Protein AF-A0A292PXC6-F1 (afdb_monomer)

Organism: NCBI:txid59557

Foldseek 3Di:
DPDPPCVQFQEFEDALVGLPDTPDTDHAPFQQALLNVVVVCVVFKDFPPWDKWKAFDPVRDTRDNDPGGDDRGYIYIDTPGDIDTDPDDDDDDDPQDPPPPPCPVQFVVCCVVPCADNVRRHHNDPVCVVVVHQVPDDRDDPDRPVCVVVCVVVPVD

Nearest PDB structures (foldseek):
  5ifs-assembly1_C  TM=7.364E-01  e=9.978E-01  Homo sapiens
  7oat-assembly1_A  TM=6.076E-01  e=1.133E+00  Homo sapiens

Secondary structure (DSSP, 8-state):
----TTTT--EEEEETTSTTSEEEEE--SS--BHHHHHHHHHHHEE--SSPPEEEETTT-PBP-S-SSBPPSEEEEEE-SSPPEE--PPP--------TTSTHHHHHHHHHHHHSB-TTT--B--HHHHHTT--TT-----SS-GGGHHHHHHTT--

Radius of gyration: 18.82 Å; Cα contacts (8 Å, |Δi|>4): 204; chains: 1; bounding box: 43×42×44 Å

Structure (mmCIF, N/CA/C/O backbone):
data_AF-A0A292PXC6-F1
#
_entry.id   AF-A0A292PXC6-F1
#
loop_
_atom_site.group_PDB
_atom_site.id
_atom_site.type_symbol
_atom_site.label_atom_id
_atom_site.label_alt_id
_atom_site.label_comp_id
_atom_site.label_asym_id
_atom_site.label_entity_id
_atom_site.label_seq_id
_atom_site.pdbx_PDB_ins_code
_atom_site.Cartn_x
_atom_site.Cartn_y
_atom_site.Cartn_z
_atom_site.occupancy
_atom_site.B_iso_or_equiv
_atom_site.auth_seq_id
_atom_site.auth_comp_id
_atom_site.auth_asym_id
_atom_site.auth_atom_id
_atom_site.pdbx_PDB_model_num
ATOM 1 N N . MET A 1 1 ? 25.289 -0.646 10.923 1.00 43.00 1 MET A N 1
ATOM 2 C CA . MET A 1 1 ? 24.047 -0.211 11.601 1.00 43.00 1 MET A CA 1
ATOM 3 C C . MET A 1 1 ? 22.875 -0.544 10.698 1.00 43.00 1 MET A C 1
ATOM 5 O O . MET A 1 1 ? 22.881 -0.114 9.553 1.00 43.00 1 MET A O 1
ATOM 9 N N . SER A 1 2 ? 21.912 -1.340 11.165 1.00 51.19 2 SER A N 1
ATOM 10 C CA . SER A 1 2 ? 20.653 -1.527 10.437 1.00 51.19 2 SER A CA 1
ATOM 11 C C . SER A 1 2 ? 19.931 -0.183 10.399 1.00 51.19 2 SER A C 1
ATOM 13 O O . SER A 1 2 ? 19.601 0.339 11.462 1.00 51.19 2 SER A O 1
ATOM 15 N N . LEU A 1 3 ? 19.686 0.386 9.214 1.00 58.81 3 LEU A N 1
ATOM 16 C CA . LEU A 1 3 ? 18.742 1.500 9.110 1.00 58.81 3 LEU A CA 1
ATOM 17 C C . LEU A 1 3 ? 17.415 1.054 9.726 1.00 58.81 3 LEU A C 1
ATOM 19 O O . LEU A 1 3 ? 16.956 -0.065 9.478 1.00 58.81 3 LEU A O 1
ATOM 23 N N . ASN A 1 4 ? 16.808 1.915 10.541 1.00 68.38 4 ASN A N 1
ATOM 24 C CA . ASN A 1 4 ? 15.482 1.641 11.063 1.00 68.38 4 ASN A CA 1
ATOM 25 C C . ASN A 1 4 ? 14.496 1.610 9.882 1.00 68.38 4 ASN A C 1
ATOM 27 O O . ASN A 1 4 ? 14.115 2.645 9.336 1.00 68.38 4 ASN A O 1
ATOM 31 N N . ARG A 1 5 ? 14.099 0.396 9.480 1.00 66.06 5 ARG A N 1
ATOM 32 C CA . ARG A 1 5 ? 13.238 0.132 8.317 1.00 66.06 5 ARG A CA 1
ATOM 33 C C . ARG A 1 5 ? 11.820 0.699 8.475 1.00 66.06 5 ARG A C 1
ATOM 35 O O . ARG A 1 5 ? 11.048 0.660 7.519 1.00 66.06 5 ARG A O 1
ATOM 42 N N . SER A 1 6 ? 11.458 1.210 9.656 1.00 70.12 6 SER A N 1
ATOM 43 C CA . SER A 1 6 ? 10.171 1.867 9.895 1.00 70.12 6 SER A CA 1
ATOM 44 C C . SER A 1 6 ? 10.180 3.370 9.609 1.00 70.12 6 SER A C 1
ATOM 46 O O . SER A 1 6 ? 9.102 3.940 9.483 1.00 70.12 6 SER A O 1
ATOM 48 N N . LEU A 1 7 ? 11.349 4.018 9.515 1.00 75.25 7 LEU A N 1
ATOM 49 C CA . LEU A 1 7 ? 11.458 5.470 9.310 1.00 75.25 7 LEU A CA 1
ATOM 50 C C . LEU A 1 7 ? 10.700 6.008 8.086 1.00 75.25 7 LEU A C 1
ATOM 52 O O . LEU A 1 7 ? 10.038 7.030 8.238 1.00 75.25 7 LEU A O 1
ATOM 56 N N . PRO A 1 8 ? 10.731 5.363 6.902 1.00 81.31 8 PRO A N 1
ATOM 57 C CA . PRO A 1 8 ? 10.028 5.907 5.742 1.00 81.31 8 PRO A CA 1
ATOM 58 C C . PRO A 1 8 ? 8.504 5.721 5.809 1.00 81.31 8 PRO A C 1
ATOM 60 O O . PRO A 1 8 ? 7.795 6.224 4.944 1.00 81.31 8 PRO A O 1
ATOM 63 N N . ARG A 1 9 ? 7.976 4.971 6.788 1.00 89.62 9 ARG A N 1
ATOM 64 C CA . ARG A 1 9 ? 6.548 4.637 6.856 1.00 89.62 9 ARG A CA 1
ATOM 65 C C . ARG A 1 9 ? 5.754 5.794 7.456 1.00 89.62 9 ARG A C 1
ATOM 67 O O . ARG A 1 9 ? 5.820 6.032 8.665 1.00 89.62 9 ARG A O 1
ATOM 74 N N . ASN A 1 10 ? 4.992 6.465 6.603 1.00 93.81 10 ASN A N 1
ATOM 75 C CA . ASN A 1 10 ? 4.201 7.662 6.897 1.00 93.81 10 ASN A CA 1
ATOM 76 C C . ASN A 1 10 ? 2.684 7.400 6.952 1.00 93.81 10 ASN A C 1
ATOM 78 O O . ASN A 1 10 ? 1.919 8.335 7.166 1.00 93.81 10 ASN A O 1
ATOM 82 N N . VAL A 1 11 ? 2.258 6.145 6.786 1.00 95.75 11 VAL A N 1
ATOM 83 C CA . VAL A 1 11 ? 0.891 5.688 7.054 1.00 95.75 11 VAL A CA 1
ATOM 84 C C . VAL A 1 11 ? 0.944 4.598 8.117 1.00 95.75 11 VAL A C 1
ATOM 86 O O . VAL A 1 11 ? 1.731 3.649 8.006 1.00 95.75 11 VAL A O 1
ATOM 89 N N . SER A 1 12 ? 0.115 4.726 9.147 1.00 96.50 12 SER A N 1
ATOM 90 C CA . SER A 1 12 ? -0.114 3.700 10.167 1.00 96.50 12 SER A CA 1
ATOM 91 C C . SER A 1 12 ? -1.603 3.451 10.341 1.00 96.50 12 SER A C 1
ATOM 93 O O . SER A 1 12 ? -2.410 4.356 10.150 1.00 96.50 12 SER A O 1
ATOM 95 N N . PHE A 1 13 ? -1.968 2.222 10.688 1.00 96.56 13 PHE A N 1
ATOM 96 C CA . PHE A 1 13 ? -3.361 1.859 10.913 1.00 96.56 13 PHE A CA 1
ATOM 97 C C . PHE A 1 13 ? -3.529 0.986 12.153 1.00 96.56 13 PHE A C 1
ATOM 99 O O . PHE A 1 13 ? -2.621 0.237 12.526 1.00 96.56 13 PHE A O 1
ATOM 106 N N . TYR A 1 14 ? -4.679 1.138 12.800 1.00 96.94 14 TYR A N 1
ATOM 107 C CA . TYR A 1 14 ? -4.948 0.683 14.160 1.00 96.94 14 TYR A CA 1
ATOM 108 C C . TYR A 1 14 ? -6.335 0.056 14.243 1.00 96.94 14 TYR A C 1
ATOM 110 O O . TYR A 1 14 ? -7.241 0.440 13.504 1.00 96.94 14 TYR A O 1
ATOM 118 N N . ASP A 1 15 ? -6.509 -0.864 15.186 1.00 95.38 15 ASP A N 1
ATOM 119 C CA . ASP A 1 15 ? -7.840 -1.199 15.679 1.00 95.38 15 ASP A CA 1
ATOM 120 C C . ASP A 1 15 ? -8.335 -0.005 16.507 1.00 95.38 15 ASP A C 1
ATOM 122 O O . ASP A 1 15 ? -7.657 0.428 17.445 1.00 95.38 15 ASP A O 1
ATOM 126 N N . ALA A 1 16 ? -9.502 0.543 16.166 1.00 94.88 16 ALA A N 1
ATOM 127 C CA . ALA A 1 16 ? -10.073 1.682 16.878 1.00 94.88 16 ALA A CA 1
ATOM 128 C C . ALA A 1 16 ? -10.338 1.388 18.369 1.00 94.88 16 ALA A C 1
ATOM 130 O O . ALA A 1 16 ? -10.371 2.309 19.186 1.00 94.88 16 ALA A O 1
ATOM 131 N N . THR A 1 17 ? -10.501 0.114 18.743 1.00 93.44 17 THR A N 1
ATOM 132 C CA . THR A 1 17 ? -10.653 -0.327 20.138 1.00 93.44 17 THR A CA 1
ATOM 133 C C . THR A 1 17 ? -9.318 -0.404 20.888 1.00 93.44 17 THR A C 1
ATOM 135 O O . THR A 1 17 ? -9.304 -0.358 22.120 1.00 93.44 17 THR A O 1
ATOM 138 N N . GLN A 1 18 ? -8.190 -0.467 20.168 1.00 92.56 18 GLN A N 1
ATOM 139 C CA . GLN A 1 18 ? -6.829 -0.555 20.714 1.00 92.56 18 GLN A CA 1
ATOM 140 C C . GLN A 1 18 ? -5.869 0.430 20.009 1.00 92.56 18 GLN A C 1
ATOM 142 O O . GLN A 1 18 ? -4.849 0.035 19.441 1.00 92.56 18 GLN A O 1
ATOM 147 N N . PRO A 1 19 ? -6.120 1.751 20.082 1.00 90.38 19 PRO A N 1
ATOM 148 C CA . PRO A 1 19 ? -5.446 2.750 19.243 1.00 90.38 19 PRO A CA 1
ATOM 149 C C . PRO A 1 19 ? -3.971 3.007 19.597 1.00 90.38 19 PRO A C 1
ATOM 151 O O . PRO A 1 19 ? -3.312 3.821 18.939 1.00 90.38 19 PRO A O 1
ATOM 154 N N . ALA A 1 20 ? -3.460 2.365 20.652 1.00 91.25 20 ALA A N 1
ATOM 155 C CA . ALA A 1 20 ? -2.083 2.500 21.120 1.00 91.25 20 ALA A CA 1
ATOM 156 C C . ALA A 1 20 ? -1.091 1.633 20.325 1.00 91.25 20 ALA A C 1
ATOM 158 O O . ALA A 1 20 ? 0.089 1.979 20.256 1.00 91.25 20 ALA A O 1
ATOM 159 N N . GLU A 1 21 ? -1.554 0.542 19.709 1.00 92.62 21 GLU A N 1
ATOM 160 C CA . GLU A 1 21 ? -0.710 -0.407 18.983 1.00 92.62 21 GLU A CA 1
ATOM 161 C C . GLU A 1 21 ? -1.091 -0.450 17.501 1.00 92.62 21 GLU A C 1
ATOM 163 O O . GLU A 1 21 ? -2.243 -0.663 17.134 1.00 92.62 21 GLU A O 1
ATOM 168 N N . ALA A 1 22 ? -0.113 -0.200 16.629 1.00 94.00 22 ALA A N 1
ATOM 169 C CA . ALA A 1 22 ? -0.349 -0.222 15.192 1.00 94.00 22 ALA A CA 1
ATOM 170 C C . ALA A 1 22 ? -0.457 -1.669 14.699 1.00 94.00 22 ALA A C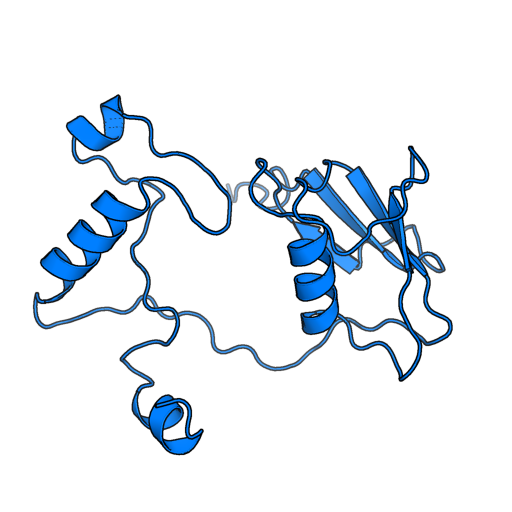 1
ATOM 172 O O . ALA A 1 22 ? 0.496 -2.432 14.849 1.00 94.00 22 ALA A O 1
ATOM 173 N N . LEU A 1 23 ? -1.554 -1.995 14.014 1.00 94.69 23 LEU A N 1
ATOM 174 C CA . LEU A 1 23 ? -1.715 -3.265 13.296 1.00 94.69 23 LEU A CA 1
ATOM 175 C C . LEU A 1 23 ? -0.712 -3.372 12.142 1.00 94.69 23 LEU A C 1
ATOM 177 O O . LEU A 1 23 ? -0.217 -4.446 11.808 1.00 94.69 23 LEU A O 1
ATOM 181 N N . GLY A 1 24 ? -0.388 -2.236 11.524 1.00 93.50 24 GLY A N 1
ATOM 182 C CA . GLY A 1 24 ? 0.584 -2.185 10.451 1.00 93.50 24 GLY A CA 1
ATOM 183 C C . GLY A 1 24 ? 0.940 -0.770 10.027 1.00 93.50 24 GLY A C 1
ATOM 184 O O . GLY A 1 24 ? 0.392 0.233 10.490 1.00 93.50 24 GLY A O 1
ATOM 185 N N . ARG A 1 25 ? 1.954 -0.694 9.162 1.00 93.94 25 ARG A N 1
ATOM 186 C CA . ARG A 1 25 ? 2.503 0.564 8.647 1.00 93.94 25 ARG A CA 1
ATOM 187 C C . ARG A 1 25 ? 2.994 0.378 7.223 1.00 93.94 25 ARG A C 1
ATOM 189 O O . ARG A 1 25 ? 3.686 -0.609 6.957 1.00 93.94 25 ARG A O 1
ATOM 196 N N . LEU A 1 26 ? 2.762 1.363 6.364 1.00 92.19 26 LEU A N 1
ATOM 197 C CA . LEU A 1 26 ? 3.224 1.362 4.976 1.00 92.19 26 LEU A CA 1
ATOM 198 C C . LEU A 1 26 ? 3.855 2.701 4.580 1.00 92.19 26 LEU A C 1
ATOM 200 O O . LEU A 1 26 ? 3.793 3.686 5.320 1.00 92.19 26 LEU A O 1
ATOM 204 N N . VAL A 1 27 ? 4.522 2.704 3.429 1.00 90.25 27 VAL A N 1
ATOM 205 C CA . VAL A 1 27 ? 5.089 3.909 2.816 1.00 90.25 27 VAL A CA 1
ATOM 206 C C . VAL A 1 27 ? 4.138 4.379 1.728 1.00 90.25 27 VAL A C 1
ATOM 208 O O . VAL A 1 27 ? 3.849 3.621 0.807 1.00 90.2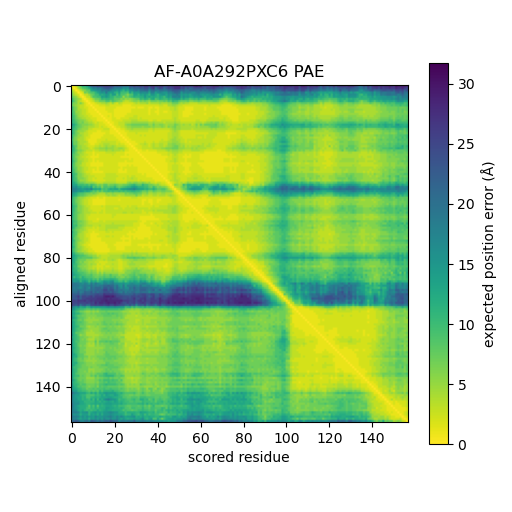5 27 VAL A O 1
ATOM 211 N N . GLN A 1 28 ? 3.707 5.630 1.818 1.00 91.12 28 GLN A N 1
ATOM 212 C CA . GLN A 1 28 ? 2.924 6.307 0.800 1.00 91.12 28 GLN A CA 1
ATOM 213 C C . GLN A 1 28 ? 3.761 7.408 0.139 1.00 91.12 28 GLN A C 1
ATOM 215 O O . GLN A 1 28 ? 4.129 8.376 0.803 1.00 91.12 28 GLN A O 1
ATOM 220 N N . ASN A 1 29 ? 4.000 7.296 -1.172 1.00 89.06 29 ASN A N 1
ATOM 221 C CA . ASN A 1 29 ? 4.606 8.360 -1.993 1.00 89.06 29 ASN A CA 1
ATOM 222 C C . ASN A 1 29 ? 3.683 8.825 -3.140 1.00 89.06 29 ASN A C 1
ATOM 224 O O . ASN A 1 29 ? 4.155 9.259 -4.187 1.00 89.06 29 ASN A O 1
ATOM 228 N N . GLY A 1 30 ? 2.368 8.703 -2.959 1.00 89.75 30 GLY A N 1
ATOM 229 C CA . GLY A 1 30 ? 1.329 9.151 -3.892 1.00 89.75 30 GLY A CA 1
ATOM 230 C C . GLY A 1 30 ? 0.804 8.081 -4.854 1.00 89.75 30 GLY A C 1
ATOM 231 O O . GLY A 1 30 ? -0.036 8.391 -5.689 1.00 89.75 30 GLY A O 1
ATOM 232 N N . SER A 1 31 ? 1.286 6.841 -4.758 1.00 91.38 31 SER A N 1
ATOM 233 C CA . SER A 1 31 ? 0.882 5.727 -5.632 1.00 91.38 31 SER A CA 1
ATOM 234 C C . SER A 1 31 ? -0.248 4.877 -5.071 1.00 91.38 31 SER A C 1
ATOM 236 O O . SER A 1 31 ? -0.998 4.297 -5.846 1.00 91.38 31 SER A O 1
ATOM 238 N N . ILE A 1 32 ? -0.365 4.786 -3.746 1.00 94.19 32 ILE A N 1
ATOM 239 C CA . ILE A 1 32 ? -1.387 3.960 -3.104 1.00 94.19 32 ILE A CA 1
ATOM 240 C C . ILE A 1 32 ? -2.670 4.776 -3.043 1.00 94.19 32 ILE A C 1
ATOM 242 O O . ILE A 1 32 ? -2.699 5.838 -2.422 1.00 94.19 32 ILE A O 1
ATOM 246 N N . THR A 1 33 ? -3.735 4.311 -3.677 1.00 96.19 33 THR A N 1
ATOM 247 C CA . THR A 1 33 ? -5.034 4.979 -3.561 1.00 96.19 33 THR A CA 1
ATOM 248 C C . THR A 1 33 ? -5.815 4.490 -2.353 1.00 96.19 33 THR A C 1
ATOM 250 O O . THR A 1 33 ? -5.457 3.490 -1.729 1.00 96.19 33 THR A O 1
ATOM 253 N N . GLU A 1 34 ? -6.892 5.186 -2.003 1.00 97.75 34 GLU A N 1
ATOM 254 C CA . GLU A 1 34 ? -7.822 4.712 -0.976 1.00 97.75 34 GLU A CA 1
ATOM 255 C C . GL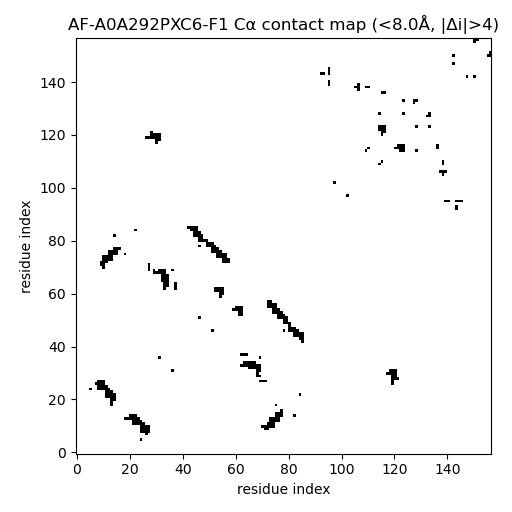U A 1 34 ? -8.382 3.325 -1.314 1.00 97.75 34 GLU A C 1
ATOM 257 O O . GLU A 1 34 ? -8.407 2.442 -0.457 1.00 97.75 34 GLU A O 1
ATOM 262 N N . ALA A 1 35 ? -8.739 3.088 -2.582 1.00 97.06 35 ALA A N 1
ATOM 263 C CA . ALA A 1 35 ? -9.158 1.768 -3.042 1.00 97.06 35 ALA A CA 1
ATOM 264 C C . ALA A 1 35 ? -8.065 0.706 -2.830 1.00 97.06 35 ALA A C 1
ATOM 266 O O . ALA A 1 35 ? -8.352 -0.357 -2.281 1.00 97.06 35 ALA A O 1
ATOM 267 N N . ASN A 1 36 ? -6.808 1.002 -3.190 1.00 95.62 36 ASN A N 1
ATOM 268 C CA . ASN A 1 36 ? -5.702 0.072 -2.943 1.00 95.62 36 ASN A CA 1
ATOM 269 C C . ASN A 1 36 ? -5.492 -0.187 -1.451 1.00 95.62 36 ASN A C 1
ATOM 271 O O . ASN A 1 36 ? -5.194 -1.313 -1.064 1.00 95.62 36 ASN A O 1
ATOM 275 N N . PHE A 1 37 ? -5.631 0.840 -0.614 1.00 96.62 37 PHE A N 1
ATOM 276 C CA . PHE A 1 37 ? -5.478 0.695 0.825 1.00 96.62 37 PHE A CA 1
ATOM 277 C C . PHE A 1 37 ? -6.532 -0.247 1.410 1.00 96.62 37 PHE A C 1
ATOM 279 O O . PHE A 1 37 ? -6.175 -1.152 2.157 1.00 96.62 37 PHE A O 1
ATOM 286 N N . LEU A 1 38 ? -7.797 -0.107 1.008 1.00 96.62 38 LEU A N 1
ATOM 287 C CA . LEU A 1 38 ? -8.863 -1.022 1.424 1.00 96.62 38 LEU A CA 1
ATOM 288 C C . LEU A 1 38 ? -8.617 -2.461 0.946 1.00 96.62 38 LEU A C 1
ATOM 290 O O . LEU A 1 38 ? -8.847 -3.395 1.708 1.00 96.62 38 LEU A O 1
ATOM 294 N N . ASP A 1 39 ? -8.101 -2.655 -0.271 1.00 94.88 39 ASP A N 1
ATOM 295 C CA . ASP A 1 39 ? -7.745 -3.992 -0.770 1.00 94.88 39 ASP A CA 1
ATOM 296 C C . ASP A 1 39 ? -6.583 -4.612 0.017 1.00 94.88 39 ASP A C 1
ATOM 298 O O . ASP A 1 39 ? -6.628 -5.789 0.370 1.00 94.88 39 ASP A O 1
ATOM 302 N N . ILE A 1 40 ? -5.567 -3.813 0.358 1.00 94.12 40 ILE A N 1
ATOM 303 C CA . ILE A 1 40 ? -4.465 -4.242 1.227 1.00 94.12 40 I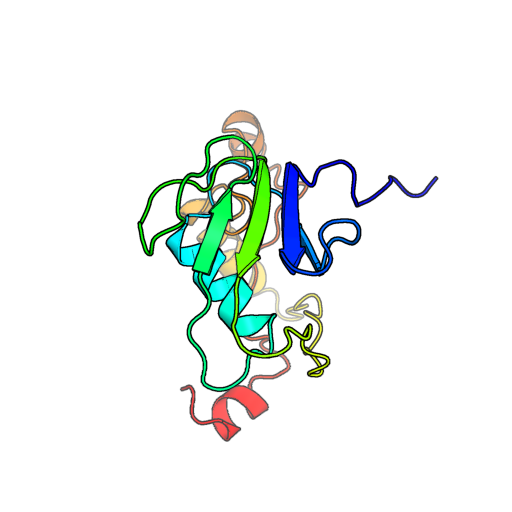LE A CA 1
ATOM 304 C C . ILE A 1 40 ? -5.006 -4.679 2.592 1.00 94.12 40 ILE A C 1
ATOM 306 O O . ILE A 1 40 ? -4.614 -5.733 3.090 1.00 94.12 40 ILE A O 1
ATOM 310 N N . LEU A 1 41 ? -5.914 -3.905 3.193 1.00 94.88 41 LEU A N 1
ATOM 311 C CA . LEU A 1 41 ? -6.534 -4.269 4.468 1.00 94.88 41 LEU A CA 1
ATOM 312 C C . LEU A 1 41 ? -7.379 -5.542 4.350 1.00 94.88 41 LEU A C 1
ATOM 314 O O . LEU A 1 41 ? -7.313 -6.375 5.244 1.00 94.88 41 LEU A O 1
ATOM 318 N N . GLY A 1 42 ? -8.104 -5.734 3.246 1.00 92.56 42 GLY A N 1
ATOM 319 C CA . GLY A 1 42 ? -8.887 -6.949 2.998 1.00 92.56 42 GLY A CA 1
ATOM 320 C C . GLY A 1 42 ? -8.044 -8.217 2.823 1.00 92.56 42 GLY A C 1
ATOM 321 O O . GLY A 1 42 ? -8.531 -9.306 3.100 1.00 92.56 42 GLY A O 1
ATOM 322 N N . ILE A 1 43 ? -6.785 -8.085 2.394 1.00 89.75 43 ILE A N 1
ATOM 323 C CA . ILE A 1 43 ? -5.827 -9.200 2.327 1.00 89.75 43 ILE A CA 1
ATOM 324 C C . ILE A 1 43 ? -5.177 -9.444 3.695 1.00 89.75 43 ILE A C 1
ATOM 326 O O . ILE A 1 43 ? -4.958 -10.585 4.090 1.00 89.75 43 ILE A O 1
ATOM 330 N N . LEU A 1 44 ? -4.820 -8.373 4.410 1.00 91.69 44 LEU A N 1
ATOM 331 C CA . LEU A 1 44 ? -4.049 -8.466 5.651 1.00 91.69 44 LEU A CA 1
ATOM 332 C C . LEU A 1 44 ? -4.897 -8.789 6.880 1.00 91.69 44 LEU A C 1
ATOM 334 O O . LEU A 1 44 ? -4.383 -9.404 7.812 1.00 91.69 44 LEU A O 1
ATOM 338 N N . LEU A 1 45 ? -6.139 -8.313 6.934 1.00 92.62 45 LEU A N 1
ATOM 339 C CA . LEU A 1 45 ? -6.970 -8.385 8.127 1.00 92.62 45 LEU A CA 1
ATOM 340 C C . LEU A 1 45 ? -8.009 -9.490 7.998 1.00 92.62 45 LEU A C 1
ATOM 342 O O . LEU A 1 45 ? -8.860 -9.474 7.112 1.00 92.62 45 LEU A O 1
ATOM 346 N N . VAL A 1 46 ? -7.990 -10.397 8.966 1.00 88.31 46 VAL A N 1
ATOM 347 C CA . VAL A 1 46 ? -9.082 -11.328 9.214 1.00 88.31 46 VAL A CA 1
ATOM 348 C C . VAL A 1 46 ? -10.089 -10.599 10.089 1.00 88.31 46 VAL A C 1
ATOM 350 O O . VAL A 1 46 ? -9.957 -10.514 11.312 1.00 88.31 46 VAL A O 1
ATOM 353 N N . VAL A 1 47 ? -11.085 -10.023 9.431 1.00 81.44 47 VAL A N 1
ATOM 354 C CA . VAL A 1 47 ? -12.301 -9.529 10.070 1.00 81.44 47 VAL A CA 1
ATOM 355 C C . VAL A 1 47 ? -13.392 -10.572 9.851 1.00 81.44 47 VAL A C 1
ATOM 357 O O . VAL A 1 47 ? -13.408 -11.243 8.821 1.00 81.44 47 VAL A O 1
ATOM 360 N N . GLY A 1 48 ? -14.282 -10.773 10.827 1.00 74.31 48 GLY A N 1
ATOM 361 C CA . GLY A 1 48 ? -15.441 -11.657 10.644 1.00 74.31 48 GLY A CA 1
ATOM 362 C C . GLY A 1 48 ? -16.349 -11.204 9.485 1.00 74.31 48 GLY A C 1
ATOM 363 O O . GLY A 1 48 ? -16.004 -10.326 8.704 1.00 74.31 48 GLY A O 1
ATOM 364 N N . ALA A 1 49 ? -17.574 -11.727 9.391 1.00 74.69 49 ALA A N 1
ATOM 365 C CA . ALA A 1 49 ? -18.525 -11.341 8.333 1.00 74.69 49 ALA A CA 1
ATOM 366 C C . ALA A 1 49 ? -19.024 -9.871 8.396 1.00 74.69 49 ALA A C 1
ATOM 368 O O . ALA A 1 49 ? -19.958 -9.506 7.682 1.00 74.69 49 ALA A O 1
ATOM 369 N N . SER A 1 50 ? -18.436 -9.036 9.254 1.00 79.06 50 SER A N 1
ATOM 370 C CA . SER A 1 50 ? -18.824 -7.645 9.468 1.00 79.06 50 SER A CA 1
ATOM 371 C C . SER A 1 50 ? -18.051 -6.703 8.539 1.00 79.06 50 SER A C 1
ATOM 373 O O . SER A 1 50 ? -16.845 -6.876 8.354 1.00 79.06 50 SER A O 1
ATOM 375 N N . PRO A 1 51 ? -18.709 -5.681 7.967 1.00 86.75 51 PRO A N 1
ATOM 376 C CA . PRO A 1 51 ? -18.022 -4.673 7.172 1.00 86.75 51 PRO A CA 1
ATOM 377 C C . PRO A 1 51 ? -17.065 -3.855 8.049 1.00 86.75 51 PRO A C 1
ATOM 379 O O . PRO A 1 51 ? -17.401 -3.494 9.176 1.00 86.75 51 PRO A O 1
ATOM 382 N N . MET A 1 52 ? -15.888 -3.535 7.509 1.00 92.38 52 MET A N 1
ATOM 383 C CA . MET A 1 52 ? -14.946 -2.612 8.143 1.00 92.38 52 MET A CA 1
ATOM 384 C C . MET A 1 52 ? -15.172 -1.177 7.654 1.00 92.38 52 MET A C 1
ATOM 386 O O . MET A 1 52 ? -15.415 -0.947 6.468 1.00 92.38 52 MET A O 1
ATOM 390 N N . LEU A 1 53 ? -15.046 -0.211 8.562 1.00 95.75 53 LEU A N 1
ATOM 391 C CA . LEU A 1 53 ? -14.991 1.219 8.264 1.00 95.75 53 LEU A CA 1
ATOM 392 C C . LEU A 1 53 ? -13.591 1.731 8.598 1.00 95.75 53 LEU A C 1
ATOM 394 O O . LEU A 1 53 ? -13.056 1.424 9.660 1.00 95.75 53 LEU A O 1
ATOM 398 N N . VAL A 1 54 ? -13.005 2.525 7.707 1.00 97.56 54 VAL A N 1
ATOM 399 C CA . VAL A 1 54 ? -11.657 3.069 7.887 1.00 97.56 54 VAL A CA 1
ATOM 400 C C . VAL A 1 54 ? -11.727 4.588 7.881 1.00 97.56 54 VAL A C 1
ATOM 402 O O . VAL A 1 54 ? -12.287 5.185 6.960 1.00 97.56 54 VAL A O 1
ATOM 405 N N . GLN A 1 55 ? -11.157 5.211 8.907 1.00 98.25 55 GLN A N 1
ATOM 406 C CA . GLN A 1 55 ? -11.222 6.653 9.124 1.00 98.25 55 GLN A CA 1
ATOM 407 C C . GLN A 1 55 ? -9.840 7.211 9.448 1.00 98.25 55 GLN A C 1
ATOM 409 O O . GLN A 1 55 ? -9.124 6.666 10.280 1.00 98.25 55 GLN A O 1
ATOM 414 N N . GLU A 1 56 ? -9.457 8.319 8.822 1.00 97.81 56 GLU A N 1
ATOM 415 C CA . GLU A 1 56 ? -8.247 9.046 9.204 1.00 97.81 56 GLU A CA 1
ATOM 416 C C . GLU A 1 56 ? -8.484 9.812 10.516 1.00 97.81 56 GLU A C 1
ATOM 418 O O . GLU A 1 56 ? -9.487 10.510 10.680 1.00 97.81 56 GLU A O 1
ATOM 423 N N . ARG A 1 57 ? -7.562 9.670 11.469 1.00 95.88 57 ARG A N 1
ATOM 424 C CA . ARG A 1 57 ? -7.755 10.061 12.870 1.00 95.88 57 ARG A CA 1
ATOM 425 C C . ARG A 1 57 ? -7.864 11.575 13.079 1.00 95.88 57 ARG A C 1
ATOM 42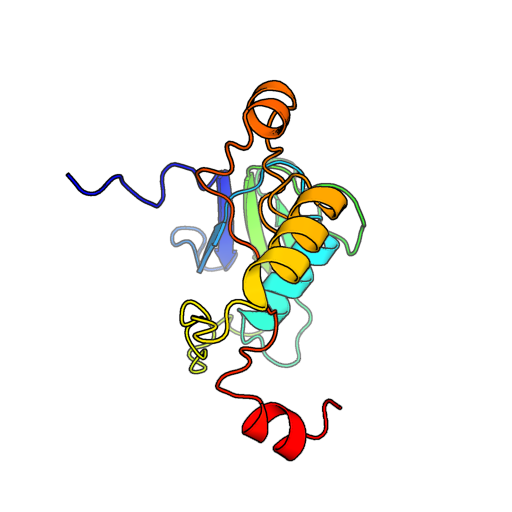7 O O . ARG A 1 57 ? -8.581 12.007 13.977 1.00 95.88 57 ARG A O 1
ATOM 434 N N . ILE A 1 58 ? -7.148 12.391 12.301 1.00 95.50 58 ILE A N 1
ATOM 435 C CA . ILE A 1 58 ? -7.081 13.849 12.511 1.00 95.50 58 ILE A CA 1
ATOM 436 C C . ILE A 1 58 ? -8.222 14.572 11.787 1.00 95.50 58 ILE A C 1
ATOM 438 O O . ILE A 1 58 ? -8.936 15.380 12.376 1.00 95.50 58 ILE A O 1
ATOM 442 N N . SER A 1 59 ? -8.384 14.294 10.502 1.00 96.38 59 SER A N 1
ATOM 443 C CA . SER A 1 59 ? -9.369 14.898 9.605 1.00 96.38 59 SER A CA 1
ATOM 444 C C . SER A 1 59 ? -10.755 14.274 9.728 1.00 96.38 59 SER A C 1
ATOM 446 O O . SER A 1 59 ? -11.724 14.863 9.256 1.00 96.38 59 SER A O 1
ATOM 448 N N . SER A 1 60 ? -10.861 13.093 10.349 1.00 96.31 60 SER A N 1
ATOM 449 C CA . SER A 1 60 ? -12.078 12.272 10.346 1.00 96.31 60 SER A CA 1
ATOM 450 C C . SER A 1 60 ? -12.562 11.898 8.943 1.00 96.31 60 SER A C 1
ATOM 452 O O . SER A 1 60 ? -13.731 11.563 8.754 1.00 96.31 60 SER A O 1
ATOM 454 N N . HIS A 1 61 ? -11.667 11.951 7.954 1.00 97.62 61 HIS A N 1
ATOM 455 C CA . HIS A 1 61 ? -11.967 11.540 6.592 1.00 97.62 61 HIS A CA 1
ATOM 456 C C . HIS A 1 61 ? -12.258 10.042 6.550 1.00 97.62 61 HIS A C 1
ATOM 458 O O . HIS A 1 61 ? -11.446 9.234 7.001 1.00 97.62 61 HIS A O 1
ATOM 464 N N . ILE A 1 62 ? -13.414 9.679 6.000 1.00 98.12 62 ILE A N 1
ATOM 465 C CA . ILE A 1 62 ? -13.791 8.284 5.790 1.00 98.12 62 ILE A CA 1
ATOM 466 C C . ILE A 1 62 ? -13.186 7.821 4.472 1.00 98.12 62 ILE A C 1
ATOM 468 O O . ILE A 1 62 ? -13.509 8.355 3.411 1.00 98.12 62 ILE A O 1
ATOM 472 N N . VAL A 1 63 ? -12.334 6.804 4.552 1.00 97.94 63 VAL A N 1
ATOM 473 C CA . VAL A 1 63 ? -11.711 6.191 3.382 1.00 97.94 63 VAL A CA 1
ATOM 474 C C . VAL A 1 63 ? -12.784 5.445 2.601 1.00 97.94 63 VAL A C 1
ATOM 476 O O . VAL A 1 63 ? -13.470 4.569 3.134 1.00 97.94 63 VAL A O 1
ATOM 479 N N . ALA A 1 64 ? -12.915 5.777 1.324 1.00 96.62 64 ALA A N 1
ATOM 480 C CA . ALA A 1 64 ? -13.858 5.144 0.420 1.00 96.62 64 ALA A CA 1
ATOM 481 C C . ALA A 1 64 ? -13.109 4.462 -0.726 1.00 96.62 64 ALA A C 1
ATOM 483 O O . ALA A 1 64 ? -11.923 4.676 -0.958 1.00 96.62 64 ALA A O 1
ATOM 484 N N . ARG A 1 65 ? -13.799 3.608 -1.482 1.00 96.81 65 ARG A N 1
ATOM 485 C CA . ARG A 1 65 ? -13.195 2.910 -2.623 1.00 96.81 65 ARG A CA 1
ATOM 486 C C . ARG A 1 65 ? -13.044 3.870 -3.811 1.00 96.81 65 ARG A C 1
ATOM 488 O O . ARG A 1 65 ? -13.805 3.805 -4.772 1.00 96.81 65 ARG A O 1
ATOM 495 N N . MET A 1 66 ? -12.085 4.788 -3.709 1.00 95.94 66 MET A N 1
ATOM 496 C CA . MET A 1 66 ? -11.806 5.850 -4.675 1.00 95.94 66 MET A CA 1
ATOM 497 C C . MET A 1 66 ? -10.379 5.760 -5.210 1.00 95.94 66 MET A C 1
ATOM 499 O O . MET A 1 66 ? -9.448 5.374 -4.500 1.00 95.94 66 MET A O 1
ATOM 503 N N . ASP A 1 67 ? -10.202 6.191 -6.456 1.00 96.00 67 ASP A N 1
ATOM 504 C CA . ASP A 1 67 ? -8.898 6.284 -7.118 1.00 96.00 67 ASP A CA 1
ATOM 505 C C . ASP A 1 67 ? -8.212 7.629 -6.815 1.00 96.00 67 ASP A C 1
ATOM 507 O O . ASP A 1 67 ? -7.799 8.371 -7.703 1.00 96.00 67 ASP A O 1
ATOM 511 N N . VAL A 1 68 ? -8.157 7.987 -5.530 1.00 96.19 68 VAL A N 1
ATOM 512 C CA . VAL A 1 68 ? -7.438 9.171 -5.040 1.00 96.19 68 VAL A CA 1
ATOM 513 C C . VAL A 1 68 ? -6.289 8.733 -4.137 1.00 96.19 68 VAL A C 1
ATOM 515 O O . VAL A 1 68 ? -6.447 7.748 -3.410 1.00 96.19 68 VAL A O 1
ATOM 518 N N . PRO A 1 69 ? -5.137 9.428 -4.146 1.00 95.88 69 PRO A N 1
ATOM 519 C CA . PRO A 1 69 ? -4.020 9.070 -3.282 1.00 95.88 69 PRO A CA 1
ATOM 520 C C . PRO A 1 69 ? -4.406 9.109 -1.800 1.00 95.88 69 PRO A C 1
ATOM 522 O O . PRO A 1 69 ? -4.876 10.135 -1.299 1.00 95.88 69 PRO A O 1
ATOM 525 N N . LEU A 1 70 ? -4.138 8.011 -1.089 1.00 96.69 70 LEU A N 1
ATOM 526 C CA . LEU A 1 70 ? -4.287 7.942 0.362 1.00 96.69 70 LEU A CA 1
ATOM 527 C C . LEU A 1 70 ? -3.372 8.987 1.014 1.00 96.69 70 LEU A C 1
ATOM 529 O O . LEU A 1 70 ? -2.191 9.075 0.668 1.00 96.69 70 LEU A O 1
ATOM 533 N N . GLN A 1 71 ? -3.880 9.761 1.968 1.00 96.50 71 GLN A N 1
ATOM 534 C CA . GLN A 1 71 ? -3.062 10.765 2.644 1.00 96.50 71 GLN A CA 1
ATOM 535 C C . GLN A 1 71 ? -2.115 10.117 3.671 1.00 96.50 71 GLN A C 1
ATOM 537 O O . GLN A 1 71 ? -2.486 9.141 4.328 1.00 96.50 71 GLN A O 1
ATOM 542 N N . PRO A 1 72 ? -0.888 10.629 3.854 1.00 96.25 72 PRO A N 1
ATOM 543 C CA . PRO A 1 72 ? -0.068 10.263 5.006 1.00 96.25 72 PRO A CA 1
ATOM 544 C C . PRO A 1 72 ? -0.810 10.566 6.314 1.00 96.25 72 PRO A C 1
ATOM 546 O O . PRO A 1 72 ? -1.381 11.646 6.455 1.00 96.25 72 PRO A O 1
ATOM 549 N N . GLY A 1 73 ? -0.803 9.638 7.270 1.00 96.56 73 GLY A N 1
ATOM 550 C CA . GLY A 1 73 ? -1.588 9.790 8.494 1.00 96.56 73 GLY A CA 1
ATOM 551 C C . GLY A 1 73 ? -1.784 8.503 9.288 1.00 96.56 73 GLY A C 1
ATOM 552 O O . GLY A 1 73 ? -1.232 7.448 8.958 1.00 96.56 73 GLY A O 1
ATOM 553 N N . ALA A 1 74 ? -2.571 8.619 10.354 1.00 97.81 74 ALA A N 1
ATOM 554 C CA . ALA A 1 74 ? -2.986 7.504 11.195 1.00 97.81 74 ALA A CA 1
ATOM 555 C C . ALA A 1 74 ? -4.451 7.175 10.900 1.00 97.81 74 ALA A C 1
ATOM 557 O O . ALA A 1 74 ? -5.292 8.070 10.910 1.00 97.81 74 ALA A O 1
ATOM 558 N N . TYR A 1 75 ? -4.749 5.903 10.660 1.00 98.12 75 TYR A N 1
ATOM 559 C CA . TYR A 1 75 ? -6.082 5.440 10.290 1.00 98.12 75 TYR A CA 1
ATOM 560 C C . TYR A 1 75 ? -6.631 4.473 11.334 1.00 98.12 75 TYR A C 1
ATOM 562 O O . TYR A 1 75 ? -5.981 3.488 11.679 1.00 98.12 75 TYR A O 1
ATOM 570 N N . ASP A 1 76 ? -7.833 4.744 11.817 1.00 97.81 76 ASP A N 1
ATOM 571 C CA . ASP A 1 76 ? -8.563 3.887 12.738 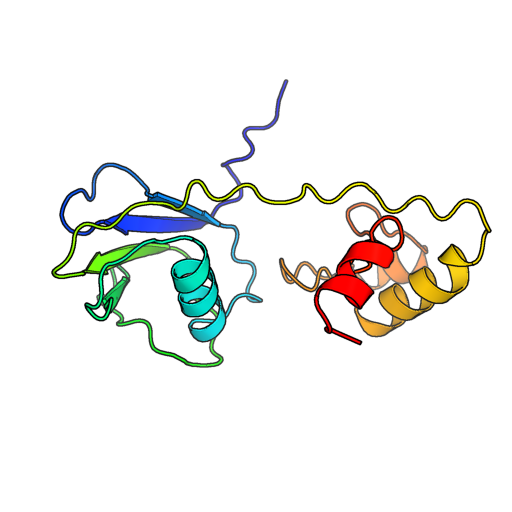1.00 97.81 76 ASP A CA 1
ATOM 572 C C . ASP A 1 76 ? -9.534 3.001 11.963 1.00 97.81 76 ASP A C 1
ATOM 574 O O . ASP A 1 76 ? -10.284 3.467 11.099 1.00 97.81 76 ASP A O 1
ATOM 578 N N . ILE A 1 77 ? -9.484 1.705 12.258 1.00 96.69 77 ILE A N 1
ATOM 579 C CA . ILE A 1 77 ? -10.333 0.690 11.648 1.00 96.69 77 ILE A CA 1
ATOM 580 C C . ILE A 1 77 ? -11.394 0.301 12.668 1.00 96.69 77 ILE A C 1
ATOM 582 O O . ILE A 1 77 ? -11.085 -0.179 13.759 1.00 96.69 77 ILE A O 1
ATOM 586 N N . TYR A 1 78 ? -12.647 0.508 12.291 1.00 95.12 78 TYR A N 1
ATOM 587 C CA . TYR A 1 78 ? -13.819 0.146 13.068 1.00 95.12 78 TYR A CA 1
ATOM 588 C C . TYR A 1 78 ? -14.437 -1.111 12.468 1.00 95.12 78 TYR A C 1
ATOM 590 O O . TYR A 1 78 ? -14.713 -1.174 11.268 1.00 95.12 78 TYR A O 1
ATOM 598 N N . CYS A 1 79 ? -14.659 -2.110 13.311 1.00 92.69 79 CYS A N 1
ATOM 599 C CA . CYS A 1 79 ? -15.331 -3.348 12.955 1.00 92.69 79 CYS A CA 1
ATOM 600 C C . CYS A 1 79 ? -16.072 -3.869 14.189 1.00 92.69 79 CYS A C 1
ATOM 602 O O . CYS A 1 79 ? -15.539 -3.813 15.295 1.00 92.69 79 CYS A O 1
ATOM 604 N N . ASP A 1 80 ? -17.284 -4.391 14.001 1.00 89.62 80 ASP A N 1
ATOM 605 C CA . ASP A 1 80 ? -18.047 -5.010 15.096 1.00 89.62 80 ASP A CA 1
ATOM 606 C C . ASP A 1 80 ? -17.428 -6.345 15.548 1.00 89.62 80 ASP A C 1
ATOM 608 O O . ASP A 1 80 ? -17.641 -6.799 16.672 1.00 89.62 80 ASP A O 1
ATOM 612 N N . ALA A 1 81 ? -16.678 -6.995 14.655 1.00 88.62 81 ALA A N 1
ATOM 613 C CA . ALA A 1 81 ? -15.939 -8.215 14.939 1.00 88.62 81 ALA A CA 1
ATOM 614 C C . ALA A 1 81 ? -14.506 -7.897 15.386 1.00 88.62 81 ALA A C 1
ATOM 616 O O . ALA A 1 81 ? -13.938 -6.869 15.021 1.00 88.62 81 ALA A O 1
ATOM 617 N N . SER A 1 82 ? -13.888 -8.826 16.119 1.00 88.94 82 SER A N 1
ATOM 618 C CA . SER A 1 82 ? -12.466 -8.732 16.453 1.00 88.94 82 SER A CA 1
ATOM 619 C C . SER A 1 82 ? -11.622 -8.672 15.181 1.00 88.94 82 SER A C 1
ATOM 621 O O . SER A 1 82 ? -11.762 -9.537 14.312 1.00 88.94 82 SER A O 1
ATOM 623 N N . ILE A 1 83 ? -10.725 -7.693 15.101 1.00 92.12 83 ILE A N 1
ATOM 624 C CA . ILE A 1 83 ? -9.751 -7.580 14.018 1.00 92.12 83 ILE A CA 1
ATOM 625 C C . ILE A 1 83 ? -8.533 -8.428 14.382 1.00 92.12 83 ILE A C 1
ATOM 627 O O . ILE A 1 83 ? -8.004 -8.311 15.486 1.00 92.12 83 ILE A O 1
ATOM 631 N N . GLN A 1 84 ? -8.080 -9.285 13.469 1.00 91.38 84 GLN A N 1
ATOM 632 C CA . GLN A 1 84 ? -6.818 -10.017 13.589 1.00 91.38 84 GLN A CA 1
ATOM 633 C C . GLN A 1 84 ? -5.979 -9.799 12.331 1.00 91.38 84 GLN A C 1
ATOM 635 O O . GLN A 1 84 ? -6.519 -9.681 11.233 1.00 91.38 84 GLN A O 1
ATOM 640 N N . VAL A 1 85 ? -4.656 -9.741 12.477 1.00 91.12 85 VAL A N 1
ATOM 641 C CA . VAL A 1 85 ? -3.748 -9.753 11.324 1.00 91.12 85 VAL A CA 1
ATOM 642 C C . VAL A 1 85 ? -3.560 -11.204 10.894 1.00 91.12 85 VAL A C 1
ATOM 644 O O . VAL A 1 85 ? -3.273 -12.053 11.735 1.00 91.12 85 VAL A O 1
ATOM 647 N N . SER A 1 86 ? -3.741 -11.478 9.604 1.00 90.31 86 SER A N 1
ATOM 648 C CA . SER A 1 86 ? -3.580 -12.810 9.022 1.00 90.31 86 SER A CA 1
ATOM 649 C C . SER A 1 86 ? -2.176 -13.365 9.282 1.00 90.31 86 SER A C 1
ATOM 651 O O . SER A 1 86 ? -1.174 -12.669 9.096 1.00 90.31 86 SER A O 1
ATOM 653 N N . ASP A 1 87 ? -2.114 -14.630 9.695 1.00 88.31 87 ASP A N 1
ATOM 654 C CA . ASP A 1 87 ? -0.894 -15.423 9.845 1.00 88.31 87 ASP A CA 1
ATOM 655 C C . ASP A 1 87 ? -0.679 -16.392 8.670 1.00 88.31 87 ASP A C 1
ATOM 657 O O . ASP A 1 87 ? 0.205 -17.253 8.727 1.00 88.31 87 ASP A O 1
ATOM 661 N N . GLU A 1 88 ? -1.458 -16.238 7.589 1.00 86.00 88 GLU A N 1
ATOM 662 C CA . GLU A 1 88 ? -1.342 -17.072 6.399 1.00 86.00 88 GLU A CA 1
ATOM 663 C C . GLU A 1 88 ? 0.099 -17.063 5.857 1.00 86.00 88 GLU A C 1
ATOM 665 O O . GLU A 1 88 ? 0.718 -16.001 5.690 1.00 86.00 88 GLU A O 1
ATOM 670 N N . PRO A 1 89 ? 0.666 -18.247 5.557 1.00 79.81 89 PRO A N 1
ATOM 671 C CA . PRO A 1 89 ? 2.014 -18.331 5.033 1.00 79.81 89 PRO A CA 1
ATOM 672 C C . PRO A 1 89 ? 2.060 -17.686 3.648 1.00 79.81 89 PRO A C 1
ATOM 674 O O . PRO A 1 89 ? 1.439 -18.155 2.696 1.00 79.81 89 PRO A O 1
ATOM 677 N N . TRP A 1 90 ? 2.850 -16.625 3.513 1.00 73.94 90 TRP A N 1
ATOM 678 C CA . TRP A 1 90 ? 3.114 -16.006 2.222 1.00 73.94 90 TRP A CA 1
ATOM 679 C C . TRP A 1 90 ? 4.360 -16.630 1.594 1.00 73.94 90 TRP A C 1
ATOM 681 O O . TRP A 1 90 ? 5.388 -16.833 2.248 1.00 73.94 90 TRP A O 1
ATOM 691 N N . ILE A 1 91 ? 4.286 -16.926 0.296 1.00 70.31 91 ILE A N 1
ATOM 692 C CA . ILE A 1 91 ? 5.453 -17.389 -0.453 1.00 70.31 91 ILE A CA 1
ATOM 693 C C . ILE A 1 91 ? 6.372 -16.190 -0.627 1.00 70.31 91 ILE A C 1
ATOM 695 O O . ILE A 1 91 ? 6.050 -15.230 -1.336 1.00 70.31 91 ILE A O 1
ATOM 699 N N . GLN A 1 92 ? 7.525 -16.236 0.039 1.00 63.56 92 GLN A N 1
ATOM 700 C CA . GLN A 1 92 ? 8.496 -15.174 -0.105 1.00 63.56 92 GLN A CA 1
ATOM 701 C C . GLN A 1 92 ? 8.926 -15.064 -1.558 1.00 63.56 92 GLN A C 1
ATOM 703 O O . GLN A 1 92 ? 9.329 -16.047 -2.178 1.00 63.56 92 GLN A O 1
ATOM 708 N N . ARG A 1 93 ? 8.877 -13.837 -2.085 1.00 58.22 93 ARG A N 1
ATOM 709 C CA . ARG A 1 93 ? 9.485 -13.521 -3.370 1.00 58.22 93 ARG A CA 1
ATOM 710 C C . ARG A 1 93 ? 10.963 -13.903 -3.305 1.00 58.22 93 ARG A C 1
ATOM 712 O O . ARG A 1 93 ? 11.775 -13.168 -2.740 1.00 58.22 93 ARG A O 1
ATOM 719 N N . LEU A 1 94 ? 11.306 -15.038 -3.899 1.00 55.59 94 LEU A N 1
ATOM 720 C CA . LEU A 1 94 ? 12.676 -15.353 -4.255 1.00 55.59 94 LEU A CA 1
ATOM 721 C C . LEU A 1 94 ? 13.038 -14.478 -5.454 1.00 55.59 94 LEU A C 1
ATOM 723 O O . LEU A 1 94 ? 12.205 -14.205 -6.323 1.00 55.59 94 LEU A O 1
ATOM 727 N N . VAL A 1 95 ? 14.258 -13.942 -5.454 1.00 55.69 95 VAL A N 1
ATOM 728 C CA . VAL A 1 95 ? 14.746 -13.170 -6.594 1.00 55.69 95 VAL A CA 1
ATOM 729 C C . VAL A 1 95 ? 14.792 -14.123 -7.774 1.00 55.69 95 VAL A C 1
ATOM 731 O O . VAL A 1 9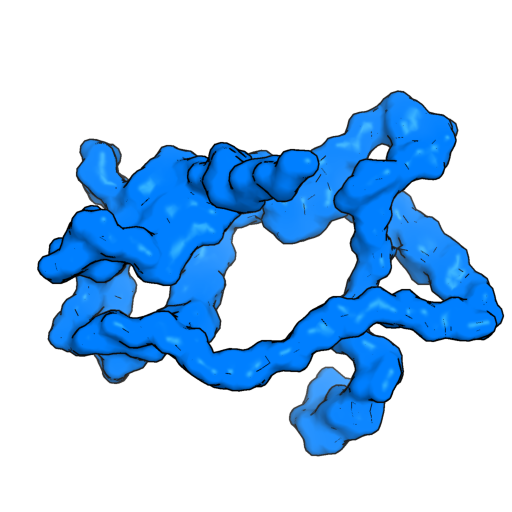5 ? 15.672 -14.979 -7.795 1.00 55.69 95 VAL A O 1
ATOM 734 N N . SER A 1 96 ? 13.845 -13.966 -8.703 1.00 53.09 96 SER A N 1
ATOM 735 C CA . SER A 1 96 ? 13.759 -14.769 -9.918 1.00 53.09 96 SER A CA 1
ATOM 736 C C . SER A 1 96 ? 15.106 -14.672 -10.627 1.00 53.09 96 SER A C 1
ATOM 738 O O . SER A 1 96 ? 15.442 -13.608 -11.150 1.00 53.09 96 SER A O 1
ATOM 740 N N . HIS A 1 97 ? 15.927 -15.716 -10.536 1.00 51.97 97 HIS A N 1
ATOM 741 C CA . HIS A 1 97 ? 17.218 -15.764 -11.212 1.00 51.97 97 HIS A CA 1
ATOM 742 C C . HIS A 1 97 ? 16.986 -16.543 -12.487 1.00 51.97 97 HIS A C 1
ATOM 744 O O . HIS A 1 97 ? 17.022 -17.770 -12.502 1.00 51.97 97 HIS A O 1
ATOM 750 N N . ASP A 1 98 ? 16.729 -15.814 -13.564 1.00 52.09 98 ASP A N 1
ATOM 751 C CA . ASP A 1 98 ? 16.667 -16.421 -14.878 1.00 52.09 98 ASP A CA 1
ATOM 752 C C . ASP A 1 98 ? 18.103 -16.731 -15.340 1.00 52.09 98 ASP A C 1
ATOM 754 O O . ASP A 1 98 ? 18.884 -15.845 -15.689 1.00 52.09 98 ASP A O 1
ATOM 758 N N . ILE A 1 99 ? 18.474 -18.013 -15.282 1.00 49.94 99 ILE A N 1
ATOM 759 C CA . ILE A 1 99 ? 19.810 -18.534 -15.623 1.00 49.94 99 ILE A CA 1
ATOM 760 C C . ILE A 1 99 ? 20.080 -18.420 -17.144 1.00 49.94 99 ILE A C 1
ATOM 762 O O . ILE A 1 99 ? 21.218 -18.554 -17.589 1.00 49.94 99 ILE A O 1
ATOM 766 N N . SER A 1 100 ? 19.052 -18.138 -17.960 1.00 53.06 100 SER A N 1
ATOM 767 C CA . SER A 1 100 ? 19.090 -18.267 -19.426 1.00 53.06 100 SER A CA 1
ATOM 768 C C . SER A 1 100 ? 19.465 -17.001 -20.218 1.00 53.06 100 SER A C 1
ATOM 770 O O . SER A 1 100 ? 19.651 -17.081 -21.431 1.00 53.06 100 SER A O 1
ATOM 772 N N . GLY A 1 101 ? 19.576 -15.827 -19.583 1.00 50.97 101 GLY A N 1
ATOM 773 C CA . GLY A 1 101 ? 19.859 -14.556 -20.278 1.00 50.97 101 GLY A CA 1
ATOM 774 C C . GLY A 1 101 ? 18.656 -13.914 -20.995 1.00 50.97 101 GLY A C 1
ATOM 775 O O . GLY A 1 101 ? 18.770 -12.798 -21.504 1.00 50.97 101 GLY A O 1
ATOM 776 N N . THR A 1 102 ? 17.481 -14.555 -20.975 1.00 55.88 102 THR A N 1
ATOM 777 C CA . THR A 1 102 ? 16.196 -14.009 -21.472 1.00 55.88 102 THR A CA 1
ATOM 778 C C . THR A 1 102 ? 15.692 -12.818 -20.630 1.00 55.88 102 THR A C 1
ATOM 780 O O . THR A 1 102 ? 14.867 -12.017 -21.086 1.00 55.88 102 THR A O 1
ATOM 783 N N . ASP A 1 103 ? 16.281 -12.636 -19.444 1.00 66.94 103 ASP A N 1
ATOM 784 C CA . ASP A 1 103 ? 16.019 -11.562 -18.483 1.00 66.94 103 ASP A CA 1
ATOM 785 C C . ASP A 1 103 ? 16.202 -10.155 -19.068 1.00 66.94 103 ASP A C 1
ATOM 787 O O . ASP A 1 103 ? 15.468 -9.238 -18.712 1.00 66.94 103 ASP A O 1
ATOM 791 N N . GLU A 1 104 ? 17.128 -9.934 -20.008 1.00 79.25 104 GLU A N 1
ATOM 792 C CA . GLU A 1 104 ? 17.440 -8.564 -20.437 1.00 79.25 104 GLU A CA 1
ATOM 793 C C . GLU A 1 104 ? 16.304 -7.898 -21.214 1.00 79.25 104 GLU A C 1
ATOM 795 O O . GLU A 1 104 ? 15.989 -6.733 -20.964 1.00 79.25 104 GLU A O 1
ATOM 800 N N . ARG A 1 105 ? 15.652 -8.622 -22.133 1.00 86.75 105 ARG A N 1
ATOM 801 C CA . ARG A 1 105 ? 14.546 -8.065 -22.928 1.00 86.75 105 ARG A CA 1
ATOM 802 C C . ARG A 1 105 ? 13.327 -7.800 -22.055 1.00 86.75 105 ARG A C 1
ATOM 804 O O . ARG A 1 105 ? 12.717 -6.740 -22.186 1.00 86.75 105 ARG A O 1
ATOM 811 N N . PHE A 1 106 ? 12.994 -8.739 -21.169 1.00 85.25 106 PHE A N 1
ATOM 812 C CA . PHE A 1 106 ? 11.909 -8.570 -20.207 1.00 85.25 106 PHE A CA 1
ATOM 813 C C . PHE A 1 106 ? 12.191 -7.377 -19.292 1.00 85.25 106 PHE A C 1
ATOM 815 O O . PHE A 1 106 ? 11.418 -6.420 -19.260 1.00 85.25 106 PHE A O 1
ATOM 822 N N . ARG A 1 107 ? 13.352 -7.373 -18.631 1.00 87.38 107 ARG A N 1
ATOM 823 C CA . ARG A 1 107 ? 13.792 -6.308 -17.728 1.00 87.38 107 ARG A CA 1
ATOM 824 C C . ARG A 1 107 ? 13.803 -4.944 -18.406 1.00 87.38 107 ARG A C 1
ATOM 826 O O . ARG A 1 107 ? 13.293 -3.990 -17.825 1.00 87.38 107 ARG A O 1
ATOM 833 N N . ASN A 1 108 ? 14.333 -4.838 -19.624 1.00 90.12 108 ASN A N 1
ATOM 834 C CA . ASN A 1 108 ? 14.352 -3.583 -20.379 1.00 90.12 108 ASN A CA 1
ATOM 835 C C . ASN A 1 108 ? 12.941 -3.154 -20.802 1.00 90.12 108 ASN A C 1
ATOM 837 O O . ASN A 1 108 ? 12.620 -1.972 -20.721 1.00 90.12 108 ASN A O 1
ATOM 841 N N . GLY A 1 109 ? 12.077 -4.096 -21.189 1.00 91.50 109 GLY A N 1
ATOM 842 C CA . GLY A 1 109 ? 10.671 -3.822 -21.490 1.00 91.50 109 GLY A CA 1
ATOM 843 C C . GLY A 1 109 ? 9.918 -3.245 -20.290 1.00 91.50 109 GLY A C 1
ATOM 844 O O . GLY A 1 109 ? 9.271 -2.208 -20.416 1.00 91.50 109 GLY A O 1
ATOM 845 N N . ILE A 1 110 ? 10.062 -3.863 -19.114 1.00 91.62 110 ILE A N 1
ATOM 846 C CA . ILE A 1 110 ? 9.469 -3.375 -17.859 1.00 91.62 110 ILE A CA 1
ATOM 847 C C . ILE A 1 110 ? 10.026 -2.000 -17.488 1.00 91.62 110 ILE A C 1
ATOM 849 O O . ILE A 1 110 ? 9.265 -1.083 -17.202 1.00 91.62 110 ILE A O 1
ATOM 853 N N . ARG A 1 111 ? 11.349 -1.827 -17.549 1.00 92.94 111 ARG A N 1
ATOM 854 C CA . ARG A 1 111 ? 12.019 -0.551 -17.267 1.00 92.94 111 ARG A CA 1
ATOM 855 C C . ARG A 1 111 ? 11.518 0.583 -18.160 1.00 92.94 111 ARG A C 1
ATOM 857 O O . ARG A 1 111 ? 11.174 1.642 -17.644 1.00 92.94 111 ARG A O 1
ATOM 864 N N . ASN A 1 112 ? 11.428 0.342 -19.466 1.00 92.69 112 ASN A N 1
ATOM 865 C CA . ASN A 1 112 ? 10.952 1.327 -20.437 1.00 92.69 112 ASN A CA 1
ATOM 866 C C . ASN A 1 112 ? 9.473 1.671 -20.247 1.00 92.69 112 ASN A C 1
ATOM 868 O O . ASN A 1 112 ? 9.087 2.813 -20.463 1.00 92.69 112 ASN A O 1
ATOM 872 N N . ARG A 1 113 ? 8.653 0.691 -19.854 1.00 94.12 113 ARG A N 1
ATOM 873 C CA . ARG A 1 113 ? 7.222 0.889 -19.610 1.00 94.12 113 ARG A CA 1
ATOM 874 C C . ARG A 1 113 ? 6.966 1.650 -18.310 1.00 94.12 113 ARG A C 1
ATOM 876 O O . ARG A 1 113 ? 6.148 2.562 -18.298 1.00 94.12 113 ARG A O 1
ATOM 883 N N . ASP A 1 114 ? 7.630 1.248 -17.227 1.00 93.50 114 ASP A N 1
ATOM 884 C CA . ASP A 1 114 ? 7.252 1.677 -15.881 1.00 93.50 114 ASP A CA 1
ATOM 885 C C . ASP A 1 114 ? 8.021 2.914 -15.426 1.00 93.50 114 ASP A C 1
ATOM 887 O O . ASP A 1 114 ? 7.417 3.810 -14.843 1.00 93.50 114 ASP A O 1
ATOM 891 N N . GLN A 1 115 ? 9.343 2.965 -15.650 1.00 94.50 115 GLN A N 1
ATOM 892 C CA . GLN A 1 115 ? 10.235 4.067 -15.236 1.00 94.50 115 GLN A CA 1
ATOM 893 C C . GLN A 1 115 ? 10.127 4.485 -13.750 1.00 94.50 115 GLN A C 1
ATOM 895 O O . GLN A 1 115 ? 10.671 5.503 -13.325 1.00 94.50 115 GLN A O 1
ATOM 900 N N . LYS A 1 116 ? 9.436 3.691 -12.931 1.00 91.81 116 LYS A N 1
ATOM 901 C CA . LYS A 1 116 ? 9.157 3.920 -11.515 1.00 91.81 116 LYS A CA 1
ATOM 902 C C . LYS A 1 116 ? 8.902 2.587 -10.825 1.00 91.81 116 LYS A C 1
ATOM 904 O O . LYS A 1 116 ? 8.657 1.566 -11.465 1.00 91.81 116 LYS A O 1
ATOM 909 N N . CYS A 1 117 ? 8.904 2.591 -9.502 1.00 89.50 117 CYS A N 1
ATOM 910 C CA . CYS A 1 117 ? 8.397 1.464 -8.736 1.00 89.50 117 CYS A CA 1
ATOM 911 C C . CYS A 1 117 ? 6.868 1.502 -8.794 1.00 89.50 117 CYS A C 1
ATOM 913 O O . CYS A 1 117 ? 6.265 2.458 -8.316 1.00 89.50 117 CYS A O 1
ATOM 915 N N . VAL A 1 118 ? 6.231 0.472 -9.353 1.00 87.56 118 VAL A N 1
ATOM 916 C CA . VAL A 1 118 ? 4.762 0.426 -9.488 1.00 87.56 118 VAL A CA 1
ATOM 917 C C . VAL A 1 118 ? 4.028 0.315 -8.149 1.00 87.56 118 VAL A C 1
ATOM 919 O O . VAL A 1 118 ? 2.869 0.693 -8.069 1.00 87.56 118 VAL A O 1
ATOM 922 N N . VAL A 1 119 ? 4.711 -0.153 -7.096 1.00 83.50 119 VAL A N 1
ATOM 923 C CA . VAL A 1 119 ? 4.142 -0.275 -5.744 1.00 83.50 119 VAL A CA 1
ATOM 924 C C . VAL A 1 119 ? 4.332 1.008 -4.943 1.00 83.50 119 VAL A C 1
ATOM 926 O O . VAL A 1 119 ? 3.376 1.536 -4.398 1.00 83.50 119 VAL A O 1
ATOM 929 N N . SER A 1 120 ? 5.567 1.515 -4.844 1.00 82.50 120 SER A N 1
ATOM 930 C CA . SER A 1 120 ? 5.845 2.703 -4.028 1.00 82.50 120 SER A CA 1
ATOM 931 C C . SER A 1 120 ? 5.622 4.010 -4.777 1.00 82.50 120 SER A C 1
ATOM 933 O O . SER A 1 120 ? 5.526 5.055 -4.148 1.00 82.50 120 SER A O 1
ATOM 935 N N . GLY A 1 121 ? 5.534 3.997 -6.107 1.00 87.25 121 GLY A N 1
ATOM 936 C CA . GLY A 1 121 ? 5.418 5.198 -6.936 1.00 87.25 121 GLY A CA 1
ATOM 937 C C . GLY A 1 121 ? 6.716 5.978 -7.116 1.00 87.25 121 GLY A C 1
ATOM 938 O O . GLY A 1 121 ? 6.707 6.974 -7.832 1.00 87.25 121 GLY A O 1
ATOM 939 N N . LEU A 1 122 ? 7.825 5.549 -6.498 1.00 89.31 122 LEU A N 1
ATOM 940 C CA . LEU A 1 122 ? 9.118 6.224 -6.629 1.00 89.31 122 LEU A CA 1
ATOM 941 C C . LEU A 1 122 ? 9.537 6.267 -8.096 1.00 89.31 122 LEU A C 1
ATOM 943 O O . LEU A 1 122 ? 9.791 5.224 -8.696 1.00 89.31 122 LEU A O 1
ATOM 947 N N . ILE A 1 123 ? 9.595 7.470 -8.655 1.00 92.00 123 ILE A N 1
ATOM 948 C CA . ILE A 1 123 ? 10.012 7.713 -10.035 1.00 92.00 123 ILE A CA 1
ATOM 949 C C . ILE A 1 123 ? 11.526 7.528 -10.126 1.00 92.00 123 ILE A C 1
ATOM 951 O O . ILE A 1 123 ? 12.255 8.020 -9.263 1.00 92.00 123 ILE A O 1
ATOM 955 N N . ASN A 1 124 ? 11.999 6.837 -11.165 1.00 94.94 124 ASN A N 1
ATOM 956 C CA . ASN A 1 124 ? 13.408 6.863 -11.531 1.00 94.94 124 ASN A CA 1
ATOM 957 C C . ASN A 1 124 ? 13.664 8.156 -12.328 1.00 94.94 124 ASN A C 1
ATOM 959 O O . ASN A 1 124 ? 13.084 8.313 -13.401 1.00 94.94 124 ASN A O 1
ATOM 963 N N . PRO A 1 125 ? 14.456 9.119 -11.823 1.00 95.31 125 PRO A N 1
ATOM 964 C CA . PRO A 1 125 ? 14.679 10.380 -12.519 1.00 95.31 125 PRO A CA 1
ATOM 965 C C . PRO A 1 125 ? 15.249 10.172 -13.924 1.00 95.31 125 PRO A C 1
ATOM 967 O O . PRO A 1 125 ? 16.123 9.331 -14.122 1.00 95.31 125 PRO A O 1
ATOM 970 N N . GLU A 1 126 ? 14.830 11.007 -14.875 1.00 95.56 126 GLU A N 1
ATOM 971 C CA . GLU A 1 126 ? 15.248 10.916 -16.282 1.00 95.56 126 GLU A CA 1
ATOM 972 C C . GLU A 1 126 ? 16.776 10.876 -16.448 1.00 95.56 126 GLU A C 1
ATOM 974 O O . GLU A 1 126 ? 17.302 10.078 -17.215 1.00 95.56 126 GLU A O 1
ATOM 979 N N . ILE A 1 127 ? 17.514 11.663 -15.658 1.00 96.94 127 ILE A N 1
ATOM 980 C CA . ILE A 1 127 ? 18.985 11.660 -15.679 1.00 96.94 127 ILE A CA 1
ATOM 981 C C . ILE A 1 127 ? 19.586 10.296 -15.302 1.00 96.94 127 ILE A C 1
ATOM 983 O O . ILE A 1 127 ? 20.609 9.895 -15.853 1.00 96.94 127 ILE A O 1
ATOM 987 N N . LEU A 1 128 ? 18.948 9.563 -14.383 1.00 96.44 128 LEU A N 1
ATOM 988 C CA . LEU A 1 128 ? 19.369 8.215 -14.011 1.00 96.44 128 LEU A CA 1
ATOM 989 C C . LEU A 1 128 ? 18.961 7.208 -15.086 1.00 96.44 128 LEU A C 1
ATOM 991 O O . LEU A 1 128 ? 19.773 6.355 -15.432 1.00 96.44 128 LEU A O 1
ATOM 995 N N . ILE A 1 129 ? 17.768 7.345 -15.673 1.00 95.25 129 ILE A N 1
ATOM 996 C CA . ILE A 1 129 ? 17.318 6.511 -16.799 1.00 95.25 129 ILE A CA 1
ATOM 997 C C . ILE A 1 129 ? 18.288 6.635 -17.983 1.00 95.25 129 ILE A C 1
ATOM 999 O O . ILE A 1 129 ? 18.749 5.616 -18.498 1.00 95.25 129 ILE A O 1
ATOM 1003 N N . GLN A 1 130 ? 18.668 7.858 -18.366 1.00 94.69 130 GLN A N 1
ATOM 1004 C CA . GLN A 1 130 ? 19.627 8.127 -19.446 1.00 94.69 130 GLN A CA 1
ATOM 1005 C C . GLN A 1 130 ? 21.025 7.574 -19.148 1.00 94.69 130 GLN A C 1
ATOM 1007 O O . GLN A 1 130 ? 21.715 7.109 -20.053 1.00 94.69 130 GLN A O 1
ATOM 1012 N N . ALA A 1 131 ? 21.428 7.561 -17.876 1.00 95.38 131 ALA A N 1
ATOM 1013 C CA . ALA A 1 131 ? 22.662 6.923 -17.423 1.00 95.38 131 ALA A CA 1
ATOM 1014 C C . ALA A 1 131 ? 22.546 5.388 -17.275 1.00 95.38 131 ALA A C 1
ATOM 1016 O O . ALA A 1 131 ? 23.480 4.753 -16.784 1.00 95.38 131 ALA A O 1
ATOM 1017 N N . ASN A 1 132 ? 21.410 4.786 -17.655 1.00 92.50 132 ASN A N 1
ATOM 1018 C CA . ASN A 1 132 ? 21.066 3.379 -17.420 1.00 92.50 132 ASN A CA 1
ATOM 1019 C C . ASN A 1 132 ? 21.204 2.951 -15.941 1.00 92.50 132 ASN A C 1
ATOM 1021 O O . ASN A 1 132 ? 21.511 1.801 -15.619 1.00 92.50 132 ASN A O 1
ATOM 1025 N N . ASN A 1 133 ? 20.985 3.889 -15.022 1.00 93.00 133 ASN A N 1
ATOM 1026 C CA . ASN A 1 133 ? 21.048 3.668 -13.591 1.00 93.00 133 ASN A CA 1
ATOM 1027 C C . ASN A 1 133 ? 19.655 3.311 -13.051 1.00 93.00 133 ASN A C 1
ATOM 1029 O O . ASN A 1 133 ? 18.737 4.128 -13.022 1.00 93.00 133 ASN A O 1
ATOM 1033 N N . TRP A 1 134 ? 19.526 2.064 -12.602 1.00 90.81 134 TRP A N 1
ATOM 1034 C CA . TRP A 1 134 ? 18.299 1.489 -12.044 1.00 90.81 134 TRP A CA 1
ATOM 1035 C C . TRP A 1 134 ? 18.477 1.054 -10.587 1.00 90.81 134 TRP A C 1
ATOM 1037 O O . TRP A 1 134 ? 17.787 0.150 -10.118 1.00 90.81 134 TRP A O 1
ATOM 1047 N N . ILE A 1 135 ? 19.433 1.649 -9.867 1.00 87.75 135 ILE A N 1
ATOM 1048 C CA . ILE A 1 135 ? 19.666 1.333 -8.454 1.00 87.75 135 ILE A CA 1
ATOM 1049 C C . ILE A 1 135 ? 18.361 1.528 -7.668 1.00 87.75 135 ILE A C 1
ATOM 1051 O O . ILE A 1 135 ? 17.720 2.571 -7.752 1.00 87.75 135 ILE A O 1
ATOM 1055 N N . GLY A 1 136 ? 17.969 0.504 -6.906 1.00 84.25 136 GLY A N 1
ATOM 1056 C CA . GLY A 1 136 ? 16.717 0.495 -6.142 1.00 84.25 136 GLY A CA 1
ATOM 1057 C C . GLY A 1 136 ? 15.481 0.025 -6.920 1.00 84.25 136 GLY A C 1
ATOM 1058 O O . GLY A 1 136 ? 14.416 -0.094 -6.320 1.00 84.25 136 GLY A O 1
ATOM 1059 N N . PHE A 1 137 ? 15.612 -0.301 -8.211 1.00 87.12 137 PHE A N 1
ATOM 1060 C CA . PHE A 1 137 ? 14.530 -0.823 -9.048 1.00 87.12 137 PHE A CA 1
ATOM 1061 C C . PHE A 1 137 ? 14.865 -2.213 -9.587 1.00 87.12 137 PHE A C 1
ATOM 1063 O O . PHE A 1 137 ? 15.947 -2.456 -10.125 1.00 87.12 137 PHE A O 1
ATOM 1070 N N . GLN A 1 138 ? 13.896 -3.122 -9.503 1.00 85.75 138 GLN A N 1
ATOM 1071 C CA . GLN A 1 138 ? 14.029 -4.480 -10.008 1.00 85.75 138 GLN A CA 1
ATOM 1072 C C . GLN A 1 138 ? 12.800 -4.851 -10.836 1.00 85.75 138 GLN A C 1
ATOM 1074 O O . GLN A 1 138 ? 11.669 -4.662 -10.391 1.00 85.75 138 GLN A O 1
ATOM 1079 N N . ALA A 1 139 ? 13.030 -5.376 -12.042 1.00 86.38 139 ALA A N 1
ATOM 1080 C CA . ALA A 1 139 ? 11.966 -5.978 -12.831 1.00 86.38 139 ALA A CA 1
ATOM 1081 C C . ALA A 1 139 ? 11.546 -7.297 -12.182 1.00 86.38 139 ALA A C 1
ATOM 1083 O O . ALA A 1 139 ? 12.373 -8.044 -11.656 1.00 86.38 139 ALA A O 1
ATOM 1084 N N . ALA A 1 140 ? 10.245 -7.552 -12.186 1.00 79.81 140 ALA A N 1
ATOM 1085 C CA . ALA A 1 140 ? 9.668 -8.560 -11.330 1.00 79.81 140 ALA A CA 1
ATOM 1086 C C . ALA A 1 140 ? 8.537 -9.308 -12.027 1.00 79.81 140 ALA A C 1
ATOM 1088 O O . ALA A 1 140 ? 7.530 -8.708 -12.392 1.00 79.81 140 ALA A O 1
ATOM 1089 N N . HIS A 1 141 ? 8.668 -10.632 -12.127 1.00 79.75 141 HIS A N 1
ATOM 1090 C CA . HIS A 1 141 ? 7.516 -11.496 -12.363 1.00 79.75 141 HIS A CA 1
ATOM 1091 C C . HIS A 1 141 ? 6.598 -11.442 -11.134 1.00 79.75 141 HIS A C 1
ATOM 1093 O O . HIS A 1 141 ? 7.088 -11.530 -10.002 1.00 79.75 141 HIS A O 1
ATOM 1099 N N . ILE A 1 142 ? 5.295 -11.232 -11.349 1.00 77.81 142 ILE A N 1
ATOM 1100 C CA . ILE A 1 142 ? 4.283 -11.257 -10.277 1.00 77.81 142 ILE A CA 1
ATOM 1101 C C . ILE A 1 142 ? 4.170 -12.680 -9.737 1.00 77.81 142 ILE A C 1
ATOM 1103 O O . ILE A 1 142 ? 4.245 -12.892 -8.531 1.00 77.81 142 ILE A O 1
ATOM 1107 N N . PHE A 1 14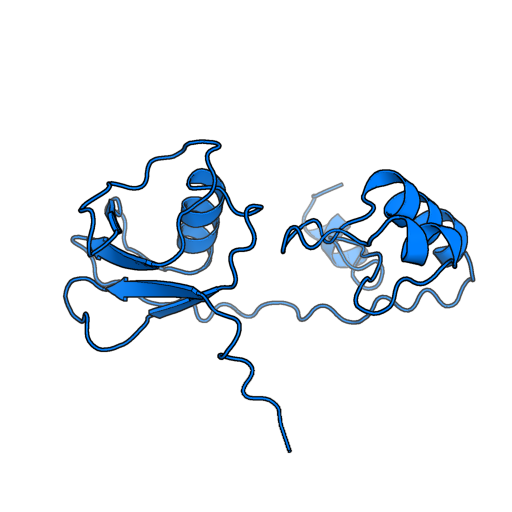3 ? 4.087 -13.647 -10.647 1.00 76.62 143 PHE A N 1
ATOM 1108 C CA . PHE A 1 143 ? 4.176 -15.054 -10.323 1.00 76.62 143 PHE A CA 1
ATOM 1109 C C . PHE A 1 143 ? 5.591 -15.567 -10.640 1.00 76.62 143 PHE A C 1
ATOM 1111 O O . PHE A 1 143 ? 6.029 -15.414 -11.782 1.00 76.62 143 PHE A O 1
ATOM 1118 N N . PRO A 1 144 ? 6.346 -16.105 -9.665 1.00 71.44 144 PRO A N 1
ATOM 1119 C CA . PRO A 1 144 ? 7.709 -16.571 -9.909 1.00 71.44 144 PRO A CA 1
ATOM 1120 C C . PRO A 1 144 ? 7.733 -17.694 -10.948 1.00 71.44 144 PRO A C 1
ATOM 1122 O O . PRO A 1 144 ? 6.968 -18.652 -10.838 1.00 71.44 144 PRO A O 1
ATOM 1125 N N . LEU A 1 145 ? 8.633 -17.600 -11.930 1.00 74.88 145 LEU A N 1
ATOM 1126 C CA . LEU A 1 145 ? 8.785 -18.628 -12.967 1.00 74.88 145 LEU A CA 1
ATOM 1127 C 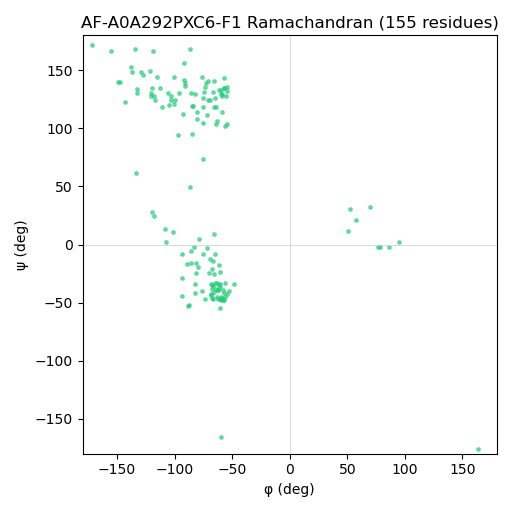C . LEU A 1 145 ? 9.161 -19.983 -12.354 1.00 74.88 145 LEU A C 1
ATOM 1129 O O . LEU A 1 145 ? 8.693 -21.024 -12.798 1.00 74.88 145 LEU A O 1
ATOM 1133 N N . GLU A 1 146 ? 9.931 -19.972 -11.267 1.00 73.12 146 GLU A N 1
ATOM 1134 C CA . GLU A 1 146 ? 10.327 -21.170 -10.523 1.00 73.12 146 GLU A CA 1
ATOM 1135 C C . GLU A 1 146 ? 9.134 -21.939 -9.930 1.00 73.12 146 GLU A C 1
ATOM 1137 O O . GLU A 1 146 ? 9.257 -23.113 -9.580 1.00 73.12 146 GLU A O 1
ATOM 1142 N N . HIS A 1 147 ? 7.973 -21.289 -9.822 1.00 76.12 147 HIS A N 1
ATOM 1143 C CA . HIS A 1 147 ? 6.743 -21.872 -9.307 1.00 76.12 147 HIS A CA 1
ATOM 1144 C C . HIS A 1 147 ? 5.694 -22.119 -10.392 1.00 76.12 147 HIS A C 1
ATOM 1146 O O . HIS A 1 147 ? 4.548 -22.382 -10.045 1.00 76.12 147 HIS A O 1
ATOM 1152 N N . GLU A 1 148 ? 6.035 -22.053 -11.685 1.00 80.12 148 GLU A N 1
ATOM 1153 C CA . GLU A 1 148 ? 5.084 -22.204 -12.805 1.00 80.12 148 GLU A CA 1
ATOM 1154 C C . GLU A 1 148 ? 4.169 -23.436 -12.666 1.00 80.12 148 GLU A C 1
ATOM 1156 O O . GLU A 1 148 ? 2.981 -23.384 -12.977 1.00 80.12 148 GLU A O 1
ATOM 1161 N N . SER A 1 149 ? 4.676 -24.531 -12.098 1.00 81.25 149 SER A N 1
ATOM 1162 C CA . SER A 1 149 ? 3.866 -25.714 -11.795 1.00 81.25 149 SER A CA 1
ATOM 1163 C C . SER A 1 149 ? 2.681 -25.421 -10.864 1.00 81.25 149 SER A C 1
ATOM 1165 O O . SER A 1 149 ? 1.590 -25.935 -11.101 1.00 81.25 149 SER A O 1
ATOM 1167 N N . LEU A 1 150 ? 2.856 -24.568 -9.850 1.00 81.50 150 LEU A N 1
ATOM 1168 C CA . LEU A 1 150 ? 1.783 -24.115 -8.961 1.00 81.50 150 LEU A CA 1
ATOM 1169 C C . LEU A 1 150 ? 0.773 -23.220 -9.698 1.00 81.50 150 LEU A C 1
ATOM 1171 O O . LEU A 1 150 ? -0.416 -23.298 -9.409 1.00 81.50 150 LEU A O 1
ATOM 1175 N N . TRP A 1 151 ? 1.213 -22.412 -10.672 1.00 79.69 151 TRP A N 1
ATOM 1176 C CA . TRP A 1 151 ? 0.311 -21.596 -11.503 1.00 79.69 151 TRP A CA 1
ATOM 1177 C C . TRP A 1 151 ? -0.667 -22.467 -12.288 1.00 79.69 151 TRP A C 1
ATOM 1179 O O . TRP A 1 151 ? -1.874 -22.226 -12.282 1.00 79.69 151 TRP A O 1
ATOM 1189 N N . ILE A 1 152 ? -0.133 -23.512 -12.923 1.00 83.94 152 ILE A N 1
ATOM 1190 C CA . ILE A 1 152 ? -0.912 -24.466 -13.714 1.00 83.94 152 ILE A CA 1
ATOM 1191 C C . ILE A 1 152 ? -1.837 -25.284 -12.806 1.00 83.94 152 ILE A C 1
ATOM 1193 O O . ILE A 1 152 ? -3.018 -25.426 -13.108 1.00 83.94 152 ILE A O 1
ATOM 1197 N N . GLN A 1 153 ? -1.327 -25.799 -11.680 1.00 86.06 153 GLN A N 1
ATOM 1198 C CA . GLN A 1 153 ? -2.119 -26.598 -10.735 1.00 86.06 153 GLN A CA 1
ATOM 1199 C C . GLN A 1 153 ? -3.311 -25.826 -10.159 1.00 86.06 153 GLN A C 1
ATOM 1201 O O . GLN A 1 153 ? -4.379 -26.407 -9.979 1.00 86.06 153 GLN A O 1
ATOM 1206 N N . SER A 1 154 ? -3.141 -24.528 -9.906 1.00 82.69 154 SER A N 1
ATOM 1207 C CA . SER A 1 154 ? -4.204 -23.656 -9.399 1.00 82.69 154 SER A CA 1
ATOM 1208 C C . SER A 1 154 ? -5.130 -23.102 -10.492 1.00 82.69 154 SER A C 1
ATOM 1210 O O . SER A 1 154 ? -6.091 -22.409 -10.167 1.00 82.69 154 SER A O 1
ATOM 1212 N N . GLY A 1 155 ? -4.877 -23.403 -11.772 1.00 82.56 155 GLY A N 1
ATOM 1213 C CA . GLY A 1 155 ? -5.753 -23.023 -12.885 1.00 82.56 155 GLY A CA 1
ATOM 1214 C C . GLY A 1 155 ? -5.776 -21.524 -13.193 1.00 82.56 155 GLY A C 1
ATOM 1215 O O . GLY A 1 155 ? -6.809 -20.999 -13.598 1.00 82.56 155 GLY A O 1
ATOM 1216 N N . TYR A 1 156 ? -4.664 -20.819 -12.975 1.00 79.56 156 TYR A N 1
ATOM 1217 C CA . TYR A 1 156 ? -4.571 -19.379 -13.243 1.00 79.56 156 TYR A CA 1
ATOM 1218 C C . TYR A 1 156 ? -4.198 -19.035 -14.699 1.00 79.56 156 TYR A C 1
ATOM 1220 O O . TYR A 1 156 ? -4.171 -17.855 -15.053 1.00 79.56 156 TYR A O 1
ATOM 1228 N N . GLY A 1 157 ? -3.886 -20.041 -15.527 1.00 66.88 157 GLY A N 1
ATOM 1229 C CA . GLY A 1 157 ? -3.450 -19.910 -16.925 1.00 66.88 157 GLY A CA 1
ATOM 1230 C C . GLY A 1 157 ? -4.444 -20.451 -17.939 1.00 66.88 157 GLY A C 1
ATOM 1231 O O . GLY A 1 157 ? -5.228 -21.355 -17.576 1.00 66.88 157 GLY A O 1
#

Solvent-accessible surface area (backbone atoms only — not comparable to full-atom values): 9663 Å² total; per-residue (Å²): 130,83,73,70,85,61,73,74,42,49,27,37,32,22,44,58,92,49,71,89,51,68,78,45,70,43,63,68,64,66,52,45,20,28,35,53,50,54,52,52,45,64,70,43,41,48,54,54,99,52,75,75,47,43,29,33,69,87,82,62,47,68,65,50,88,37,98,45,59,47,72,75,43,49,31,34,37,44,53,91,40,73,77,39,74,60,82,74,87,73,84,73,84,68,81,79,75,67,89,80,68,68,51,56,64,55,38,49,51,48,46,73,71,57,48,39,41,87,73,49,40,53,68,56,54,67,74,36,54,76,67,71,51,53,86,97,62,77,74,72,70,89,67,53,73,93,45,47,67,58,43,57,75,71,62,78,114

Mean predicted aligned error: 7.3 Å

InterPro domains:
  IPR057203 Domain of unknown function DUF7881 [PF25324] (9-84)

Sequence (157 aa):
MSLNRSLPRNVSFYDATQPAEALGRLVQNGSITEANFLDILGILLVVGASPMLVQERISSHIVARMDVPLQPGAYDIYCDASIQVSDEPWIQRLVSHDISGTDERFRNGIRNRDQKCVVSGLINPEILIQANNWIGFQAAHIFPLEHESLWIQSGYG

pLDDT: mean 86.18, std 12.73, range [43.0, 98.25]